Protein AF-A0A7W3PHT7-F1 (afdb_monomer)

InterPro domains:
  IPR056964 Putative phage holin 2 [PF23778] (18-101)

Organism: NCBI:txid145483

Foldseek 3Di:
DDDDPPPCVVVVVVVLVVLVVLLVVLVVCLVCCVPPPPCCVDQLSVLVSQLSVLSSLVSVLVSCCVVDPDDPPSVVSVVVSVVSNVVSVVSNVVSVVVVVVVVVVVPDPVVVVVVPPDDD

Secondary structure (DSSP, 8-state):
-----TTSHHHHHHHHHHHHHHHHHHHHHHHHHHHH-GGGGSHHHHHHHHHHHHHHHHHHHHHHHHHSPPPTTHHHHHHHHHHHHHHHHHHHHHHHHHHHHHHHTTSSHHHHHHTT----

Structure (mmCIF, N/CA/C/O backbone):
data_AF-A0A7W3PHT7-F1
#
_entry.id   AF-A0A7W3PHT7-F1
#
loop_
_atom_site.group_PDB
_atom_site.id
_atom_site.type_symbol
_atom_site.label_atom_id
_atom_site.label_alt_id
_atom_site.label_comp_id
_atom_site.label_asym_id
_atom_site.label_entity_id
_atom_site.label_seq_id
_atom_site.pdbx_PDB_ins_code
_atom_site.Cartn_x
_atom_site.Cartn_y
_atom_site.Cartn_z
_atom_site.occupancy
_atom_site.B_iso_or_equiv
_atom_site.auth_seq_id
_atom_site.auth_comp_id
_atom_site.auth_asym_id
_atom_site.auth_atom_id
_atom_site.pdbx_PDB_model_num
ATOM 1 N N . MET A 1 1 ? 11.887 0.910 -29.012 1.00 46.91 1 MET A N 1
ATOM 2 C CA . MET A 1 1 ? 12.385 2.202 -28.490 1.00 46.91 1 MET A CA 1
ATOM 3 C C . MET A 1 1 ? 11.554 3.315 -29.108 1.00 46.91 1 MET A C 1
ATOM 5 O O . MET A 1 1 ? 11.594 3.455 -30.322 1.00 46.91 1 MET A O 1
ATOM 9 N N . ARG A 1 2 ? 10.736 4.034 -28.326 1.00 51.41 2 ARG A N 1
ATOM 10 C CA . ARG A 1 2 ? 10.061 5.251 -28.812 1.00 51.41 2 ARG A CA 1
ATOM 11 C C . ARG A 1 2 ? 11.028 6.434 -28.652 1.00 51.41 2 ARG A C 1
ATOM 13 O O . ARG A 1 2 ? 11.671 6.505 -27.606 1.00 51.41 2 ARG A O 1
ATOM 20 N N . PRO A 1 3 ? 11.164 7.323 -29.649 1.00 52.59 3 PRO A N 1
ATOM 21 C CA . PRO A 1 3 ? 12.002 8.509 -29.520 1.00 52.59 3 PRO A CA 1
ATOM 22 C C . PRO A 1 3 ? 11.415 9.433 -28.446 1.00 52.59 3 PRO A C 1
ATOM 24 O O . PRO A 1 3 ? 10.227 9.754 -28.479 1.00 52.59 3 PRO A O 1
ATOM 27 N N . ILE A 1 4 ? 12.244 9.820 -27.476 1.00 58.16 4 ILE A N 1
ATOM 28 C CA . ILE A 1 4 ? 11.889 10.758 -26.409 1.00 58.16 4 ILE A CA 1
ATOM 29 C C . ILE A 1 4 ? 11.796 12.143 -27.055 1.00 58.16 4 ILE A C 1
ATOM 31 O O . ILE A 1 4 ? 12.811 12.719 -27.446 1.00 58.16 4 ILE A O 1
ATOM 35 N N . SER A 1 5 ? 10.580 12.666 -27.226 1.00 62.22 5 SER A N 1
ATOM 36 C CA . SER A 1 5 ? 10.400 14.078 -27.548 1.00 62.22 5 SER A CA 1
ATOM 37 C C . SER A 1 5 ? 10.647 14.882 -26.266 1.00 62.22 5 SER A C 1
ATOM 39 O O . SER A 1 5 ? 9.977 14.718 -25.247 1.00 62.22 5 SER A O 1
ATOM 41 N N . ASN A 1 6 ? 11.666 15.737 -26.295 1.00 62.44 6 ASN A N 1
ATOM 42 C CA . ASN A 1 6 ? 12.233 16.414 -25.121 1.00 62.44 6 ASN A CA 1
ATOM 43 C C . ASN A 1 6 ? 11.322 17.482 -24.472 1.00 62.44 6 ASN A C 1
ATOM 45 O O . ASN A 1 6 ? 11.776 18.234 -23.617 1.00 62.44 6 ASN A O 1
ATOM 49 N N . GLY A 1 7 ? 10.045 17.569 -24.858 1.00 56.09 7 GLY A N 1
ATOM 50 C CA . GLY A 1 7 ? 9.103 18.562 -24.331 1.00 56.09 7 GLY A CA 1
ATOM 51 C C . GLY A 1 7 ? 8.216 18.075 -23.180 1.00 56.09 7 GLY A C 1
ATOM 52 O O . GLY A 1 7 ? 7.674 18.904 -22.459 1.00 56.09 7 GLY A O 1
ATOM 53 N N . ILE A 1 8 ? 8.048 16.755 -22.998 1.00 58.44 8 ILE A N 1
ATOM 54 C CA . ILE A 1 8 ? 6.994 16.179 -22.126 1.00 58.44 8 ILE A CA 1
ATOM 55 C C . ILE A 1 8 ? 7.552 15.138 -21.130 1.00 58.44 8 ILE A C 1
ATOM 57 O O . ILE A 1 8 ? 6.819 14.576 -20.329 1.00 58.44 8 ILE A O 1
ATOM 61 N N . ALA A 1 9 ? 8.869 14.916 -21.088 1.00 62.84 9 ALA A N 1
ATOM 62 C CA . ALA A 1 9 ? 9.479 13.919 -20.198 1.00 62.84 9 ALA A CA 1
ATOM 63 C C . ALA A 1 9 ? 9.230 14.185 -18.694 1.00 62.84 9 ALA A C 1
ATOM 65 O O . ALA A 1 9 ? 9.163 13.254 -17.898 1.00 62.84 9 ALA A O 1
ATOM 66 N N . TRP A 1 10 ? 9.044 15.446 -18.290 1.00 60.38 10 TRP A N 1
ATOM 67 C CA . TRP A 1 10 ? 8.809 15.814 -16.888 1.00 60.38 10 TRP A CA 1
ATOM 68 C C . TRP A 1 10 ? 7.439 15.366 -16.357 1.00 60.38 10 TRP A C 1
ATOM 70 O O . TRP A 1 10 ? 7.315 15.111 -15.158 1.00 60.38 10 TRP A O 1
ATOM 80 N N . LEU A 1 11 ? 6.429 15.236 -17.231 1.00 68.50 11 LEU A N 1
ATOM 81 C CA . LEU A 1 11 ? 5.088 14.791 -16.830 1.00 68.50 11 LEU A CA 1
ATOM 82 C C . LEU A 1 11 ? 5.061 13.321 -16.401 1.00 68.50 11 LEU A C 1
ATOM 84 O O . LEU A 1 11 ? 4.212 12.958 -15.596 1.00 68.50 11 LEU A O 1
ATOM 88 N N . ASP A 1 12 ? 6.012 12.507 -16.862 1.00 70.00 12 ASP A N 1
ATOM 89 C CA . ASP A 1 12 ? 6.123 11.100 -16.463 1.00 70.00 12 ASP A CA 1
ATOM 90 C C . ASP A 1 12 ? 6.981 10.924 -15.198 1.00 70.00 12 ASP A C 1
ATOM 92 O O . ASP A 1 12 ? 6.752 10.025 -14.387 1.00 70.00 12 ASP A O 1
ATOM 96 N N . VAL A 1 13 ? 7.958 11.813 -14.986 1.00 74.06 13 VAL A N 1
ATOM 97 C CA . VAL A 1 13 ? 8.899 11.733 -13.857 1.00 74.06 13 VAL A CA 1
ATOM 98 C C . VAL A 1 13 ? 8.249 12.161 -12.542 1.00 74.06 13 VAL A C 1
ATOM 100 O O . VAL A 1 13 ? 8.457 11.508 -11.518 1.00 74.06 13 VAL A O 1
ATOM 103 N N . ILE A 1 14 ? 7.451 13.235 -12.553 1.00 80.50 14 ILE A N 1
ATOM 104 C CA . ILE A 1 14 ? 6.853 13.794 -11.329 1.00 80.50 14 ILE A CA 1
ATOM 105 C C . ILE A 1 14 ? 5.903 12.792 -10.647 1.00 80.50 14 ILE A C 1
ATOM 107 O O . ILE A 1 14 ? 6.105 12.513 -9.462 1.00 80.50 14 ILE A O 1
ATOM 111 N N . PRO A 1 15 ? 4.916 12.187 -11.340 1.00 81.44 15 PRO A N 1
ATOM 112 C CA . PRO A 1 15 ? 4.027 11.206 -10.724 1.00 81.44 15 PRO A CA 1
ATOM 113 C C . PRO A 1 15 ? 4.783 9.987 -10.196 1.00 81.44 15 PRO A C 1
ATOM 115 O O . PRO A 1 15 ? 4.428 9.458 -9.146 1.00 81.44 15 PRO A O 1
ATOM 118 N N . ASN A 1 16 ? 5.848 9.566 -10.884 1.00 78.00 16 ASN A N 1
ATOM 119 C CA . ASN A 1 16 ? 6.638 8.411 -10.474 1.00 78.00 16 ASN A CA 1
ATOM 120 C C . ASN A 1 16 ? 7.481 8.704 -9.221 1.00 78.00 16 ASN A C 1
ATOM 122 O O . ASN A 1 16 ? 7.561 7.874 -8.318 1.00 78.00 16 ASN A O 1
ATOM 126 N N . ALA A 1 17 ? 8.048 9.910 -9.117 1.00 81.88 17 ALA A N 1
ATOM 127 C CA . ALA A 1 17 ? 8.745 10.357 -7.913 1.00 81.88 17 ALA A CA 1
ATOM 128 C C . ALA A 1 17 ? 7.791 10.450 -6.710 1.00 81.88 17 ALA A C 1
ATOM 130 O O . ALA A 1 17 ? 8.128 9.988 -5.618 1.00 81.88 17 ALA A O 1
ATOM 131 N N . ILE A 1 18 ? 6.579 10.981 -6.917 1.00 86.94 18 ILE A N 1
ATOM 132 C CA . ILE A 1 18 ? 5.532 11.034 -5.886 1.00 86.94 18 ILE A CA 1
ATOM 133 C C . ILE A 1 18 ? 5.120 9.617 -5.465 1.00 86.94 18 ILE A C 1
ATOM 135 O O . ILE A 1 18 ? 5.052 9.332 -4.270 1.00 86.94 18 ILE A O 1
ATOM 139 N N . ALA A 1 19 ? 4.887 8.715 -6.422 1.00 82.12 19 ALA A N 1
ATOM 140 C CA . ALA A 1 19 ? 4.517 7.327 -6.148 1.00 82.12 19 ALA A CA 1
ATOM 141 C C . ALA A 1 19 ? 5.619 6.575 -5.386 1.00 82.12 19 ALA A C 1
ATOM 143 O O . ALA A 1 19 ? 5.323 5.872 -4.418 1.00 82.12 19 ALA A O 1
ATOM 144 N N . GLY A 1 20 ? 6.884 6.774 -5.765 1.00 83.62 20 GLY A N 1
ATOM 145 C CA . GLY A 1 20 ? 8.037 6.211 -5.066 1.00 83.62 20 GLY A CA 1
ATOM 146 C C . GLY A 1 20 ? 8.159 6.731 -3.631 1.00 83.62 20 GLY A C 1
ATOM 147 O O . GLY A 1 20 ? 8.303 5.939 -2.700 1.00 83.62 20 GLY A O 1
ATOM 148 N N . ALA A 1 21 ? 8.021 8.043 -3.421 1.00 87.06 21 ALA A N 1
ATOM 149 C CA . ALA A 1 21 ? 8.037 8.638 -2.082 1.00 87.06 21 ALA A CA 1
ATOM 150 C C . ALA A 1 21 ? 6.872 8.129 -1.214 1.00 87.06 21 ALA A C 1
ATOM 152 O O . ALA A 1 21 ? 7.077 7.753 -0.057 1.00 87.06 21 ALA A O 1
ATOM 153 N N . ALA A 1 22 ? 5.665 8.044 -1.783 1.00 86.94 22 ALA A N 1
ATOM 154 C CA . ALA A 1 22 ? 4.497 7.481 -1.113 1.00 86.94 22 ALA A CA 1
ATOM 155 C C . ALA A 1 22 ? 4.700 5.998 -0.761 1.00 86.94 22 ALA A C 1
ATOM 157 O O . ALA A 1 22 ? 4.315 5.571 0.326 1.00 86.94 22 ALA A O 1
ATOM 158 N N . CYS A 1 23 ? 5.354 5.223 -1.633 1.00 88.44 23 CYS A N 1
ATOM 159 C CA . CYS A 1 23 ? 5.707 3.832 -1.362 1.00 88.44 23 CYS A CA 1
ATOM 160 C C . CYS A 1 23 ? 6.626 3.719 -0.142 1.00 88.44 23 CYS A C 1
ATOM 162 O O . CYS A 1 23 ? 6.357 2.930 0.764 1.00 88.44 23 CYS A O 1
ATOM 164 N N . VAL A 1 24 ? 7.696 4.518 -0.101 1.00 90.50 24 VAL A N 1
ATOM 165 C CA . VAL A 1 24 ? 8.645 4.524 1.022 1.00 90.50 24 VAL A CA 1
ATOM 166 C C . VAL A 1 24 ? 7.940 4.925 2.315 1.00 90.50 24 VAL A C 1
ATOM 168 O O . VAL A 1 24 ? 8.076 4.234 3.323 1.00 90.50 24 VAL A O 1
ATOM 171 N N . ALA A 1 25 ? 7.129 5.985 2.283 1.00 90.81 25 ALA A N 1
ATOM 172 C CA . ALA A 1 25 ? 6.355 6.424 3.440 1.00 90.81 25 ALA A CA 1
ATOM 173 C C . ALA A 1 25 ? 5.375 5.343 3.929 1.00 90.81 25 ALA A C 1
ATOM 175 O O . ALA A 1 25 ? 5.277 5.111 5.133 1.00 90.81 25 ALA A O 1
ATOM 176 N N . ALA A 1 26 ? 4.695 4.639 3.019 1.00 88.38 26 ALA A N 1
ATOM 177 C CA . ALA A 1 26 ? 3.783 3.551 3.364 1.00 88.38 26 ALA A CA 1
ATOM 178 C C . ALA A 1 26 ? 4.519 2.355 3.994 1.00 88.38 26 ALA A C 1
ATOM 180 O O . ALA A 1 26 ? 4.053 1.809 4.994 1.00 88.38 26 ALA A O 1
ATOM 181 N N . ILE A 1 27 ? 5.691 1.979 3.472 1.00 89.50 27 ILE A N 1
ATOM 182 C CA . ILE A 1 27 ? 6.532 0.922 4.060 1.00 89.50 27 ILE A CA 1
ATOM 183 C C . ILE A 1 27 ? 6.994 1.326 5.462 1.00 89.50 27 ILE A C 1
ATOM 185 O O . ILE A 1 27 ? 6.848 0.547 6.405 1.00 89.50 27 ILE A O 1
ATOM 189 N N . LEU A 1 28 ? 7.507 2.550 5.619 1.00 91.88 28 LEU A N 1
ATOM 190 C CA . LEU A 1 28 ? 7.931 3.074 6.917 1.00 91.88 28 LEU A CA 1
ATOM 191 C C . LEU A 1 28 ? 6.771 3.104 7.910 1.00 91.88 28 LEU A C 1
ATOM 193 O O . LEU A 1 28 ? 6.934 2.657 9.044 1.00 91.88 28 LEU A O 1
ATOM 197 N N . PHE A 1 29 ? 5.592 3.555 7.476 1.00 91.00 29 PHE A N 1
ATOM 198 C CA . PHE A 1 29 ? 4.386 3.512 8.293 1.00 91.00 29 PHE A CA 1
ATOM 199 C C . PHE A 1 29 ? 4.099 2.089 8.760 1.00 91.00 29 PHE A C 1
ATOM 201 O O . PHE A 1 29 ? 3.924 1.884 9.955 1.00 91.00 29 PHE A O 1
ATOM 208 N N . VAL A 1 30 ? 4.093 1.096 7.864 1.00 89.94 30 VAL A N 1
ATOM 209 C CA . VAL A 1 30 ? 3.819 -0.297 8.245 1.00 89.94 30 VAL A CA 1
ATOM 210 C C . VAL A 1 30 ? 4.852 -0.810 9.247 1.00 89.94 30 VAL A C 1
ATOM 212 O O . VAL A 1 30 ? 4.462 -1.411 10.246 1.00 89.94 30 VAL A O 1
ATOM 215 N N . ILE A 1 31 ? 6.143 -0.549 9.032 1.00 90.38 31 ILE A N 1
ATOM 216 C CA . ILE A 1 31 ? 7.218 -0.996 9.933 1.00 90.38 31 ILE A CA 1
ATOM 217 C C . ILE A 1 31 ? 7.056 -0.368 11.321 1.00 90.38 31 ILE A C 1
ATOM 219 O O . ILE A 1 31 ? 7.071 -1.079 12.330 1.00 90.38 31 ILE A O 1
ATOM 223 N N . ILE A 1 32 ? 6.866 0.952 11.380 1.00 91.00 32 ILE A N 1
ATOM 224 C CA . ILE A 1 32 ? 6.714 1.692 12.637 1.00 91.00 32 ILE A CA 1
ATOM 225 C C . ILE A 1 32 ? 5.421 1.262 13.338 1.00 91.00 32 ILE A C 1
ATOM 227 O O . ILE A 1 32 ? 5.428 0.956 14.531 1.00 91.00 32 ILE A O 1
ATOM 231 N N . TYR A 1 33 ? 4.316 1.169 12.602 1.00 87.75 33 TYR A N 1
ATOM 232 C CA . TYR A 1 33 ? 3.014 0.783 13.135 1.00 87.75 33 TYR A CA 1
ATOM 233 C C . TYR A 1 33 ? 3.028 -0.652 13.675 1.00 87.75 33 TYR A C 1
ATOM 235 O O . TYR A 1 33 ? 2.547 -0.898 14.781 1.00 87.75 33 TYR A O 1
ATOM 243 N N . ALA A 1 34 ? 3.627 -1.595 12.945 1.00 87.06 34 ALA A N 1
ATOM 244 C CA . ALA A 1 34 ? 3.751 -2.984 13.380 1.00 87.06 34 ALA A CA 1
ATOM 245 C C . ALA A 1 34 ? 4.637 -3.128 14.628 1.00 87.06 34 ALA A C 1
ATOM 247 O O . ALA A 1 34 ? 4.340 -3.953 15.496 1.00 87.06 34 ALA A O 1
ATOM 248 N N . SER A 1 35 ? 5.693 -2.317 14.728 1.00 88.75 35 SER A N 1
ATOM 249 C CA . SER A 1 35 ? 6.671 -2.386 15.820 1.00 88.75 35 SER A CA 1
ATOM 250 C C . SER A 1 35 ? 6.178 -1.712 17.101 1.00 88.75 35 SER A C 1
ATOM 252 O O . SER A 1 35 ? 6.297 -2.286 18.182 1.00 88.75 35 SER A O 1
ATOM 254 N N . PHE A 1 36 ? 5.594 -0.517 16.995 1.00 86.75 36 PHE A N 1
ATOM 255 C CA . PHE A 1 36 ? 5.366 0.356 18.152 1.00 86.75 36 PHE A CA 1
ATOM 256 C C . PHE A 1 36 ? 3.889 0.566 18.501 1.00 86.75 36 PHE A C 1
ATOM 258 O O . PHE A 1 36 ? 3.574 0.912 19.640 1.00 86.75 36 PHE A O 1
ATOM 265 N N . SER A 1 37 ? 2.960 0.356 17.565 1.00 84.31 37 SER A N 1
ATOM 266 C CA . SER A 1 37 ? 1.552 0.672 17.811 1.00 84.31 37 SER A CA 1
ATOM 267 C C . SER A 1 37 ? 0.815 -0.472 18.504 1.00 84.31 37 SER 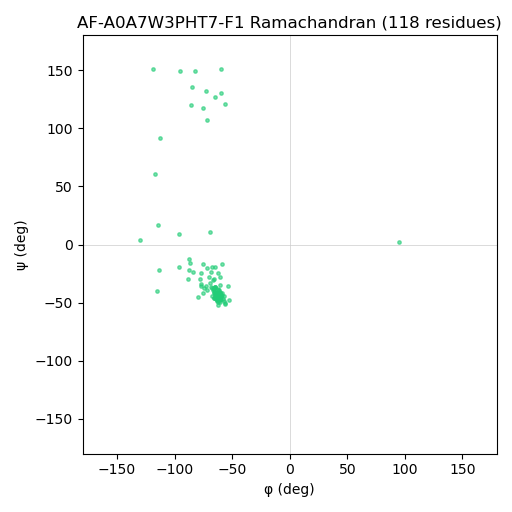A C 1
ATOM 269 O O . SER A 1 37 ? 0.658 -1.565 17.956 1.00 84.31 37 SER A O 1
ATOM 271 N N . ASN A 1 38 ? 0.268 -0.207 19.693 1.00 84.25 38 ASN A N 1
ATOM 272 C CA . ASN A 1 38 ? -0.638 -1.140 20.374 1.00 84.25 38 ASN A CA 1
ATOM 273 C C . ASN A 1 38 ? -1.981 -1.302 19.643 1.00 84.25 38 ASN A C 1
ATOM 275 O O . ASN A 1 38 ? -2.651 -2.321 19.821 1.00 84.25 38 ASN A O 1
ATOM 279 N N . TRP A 1 39 ? -2.354 -0.354 18.773 1.00 79.19 39 TRP A N 1
ATOM 280 C CA . TRP A 1 39 ? -3.593 -0.423 17.994 1.00 79.19 39 TRP A CA 1
ATOM 281 C C . TRP A 1 39 ? -3.621 -1.588 17.004 1.00 79.19 39 TRP A C 1
ATOM 283 O O . TRP A 1 39 ? -4.699 -2.062 16.669 1.00 79.19 39 TRP A O 1
ATOM 293 N N . ARG A 1 40 ? -2.473 -2.172 16.632 1.00 81.31 40 ARG A N 1
ATOM 294 C CA . ARG A 1 40 ? -2.437 -3.421 15.846 1.00 81.31 40 ARG A CA 1
ATOM 295 C C . ARG A 1 40 ? -3.138 -4.599 16.537 1.00 81.31 40 ARG A C 1
ATOM 297 O O . ARG A 1 40 ? -3.406 -5.620 15.910 1.00 81.31 40 ARG A O 1
ATOM 304 N N . LYS A 1 41 ? -3.396 -4.511 17.845 1.00 84.75 41 LYS A N 1
ATOM 305 C CA . LYS A 1 41 ? -4.125 -5.550 18.581 1.00 84.75 41 LYS A CA 1
ATOM 306 C C . LYS A 1 41 ? -5.631 -5.479 18.327 1.00 84.75 41 LYS A C 1
ATOM 308 O O . LYS A 1 41 ? -6.276 -6.522 18.420 1.00 84.75 41 LYS A O 1
ATOM 313 N N . THR A 1 42 ? -6.170 -4.320 17.948 1.00 87.75 42 THR A N 1
ATOM 314 C CA . THR A 1 42 ? -7.600 -4.143 17.665 1.00 87.75 42 THR A CA 1
ATOM 315 C C . THR A 1 42 ? -7.940 -4.598 16.243 1.00 87.75 42 THR A C 1
ATOM 317 O O . THR A 1 42 ? -7.109 -4.530 15.335 1.00 87.75 42 THR A O 1
ATOM 320 N N . SER A 1 43 ? -9.168 -5.082 16.037 1.00 83.31 43 SER A N 1
ATOM 321 C CA . SER A 1 43 ? -9.685 -5.450 14.708 1.00 83.31 43 SER A CA 1
ATOM 322 C C . SER A 1 43 ? -9.547 -4.324 13.656 1.00 83.31 43 SER A C 1
ATOM 324 O O . SER A 1 43 ? -8.988 -4.578 12.579 1.00 83.31 43 SER A O 1
ATOM 326 N N . PRO A 1 44 ? -9.940 -3.063 13.946 1.00 84.12 44 PRO A N 1
ATOM 327 C CA . PRO A 1 44 ? -9.769 -1.964 12.993 1.00 84.12 44 PRO A CA 1
ATOM 328 C C . PRO A 1 44 ? -8.302 -1.620 12.723 1.00 84.12 44 PRO A C 1
ATOM 330 O O . PRO A 1 44 ? -7.936 -1.393 11.570 1.00 84.12 44 PRO A O 1
ATOM 333 N N . GLY A 1 45 ? -7.434 -1.660 13.739 1.00 85.44 45 GLY A N 1
ATOM 334 C CA . GLY A 1 45 ? -6.009 -1.377 13.552 1.00 85.44 45 GLY A CA 1
ATOM 335 C C . GLY A 1 45 ? -5.303 -2.404 12.663 1.00 85.44 45 GLY A C 1
ATOM 336 O O . GLY A 1 45 ? -4.472 -2.036 11.832 1.00 85.44 45 GLY A O 1
ATOM 337 N N . ARG A 1 46 ? -5.674 -3.691 12.752 1.00 87.38 46 ARG A N 1
ATOM 338 C CA . ARG A 1 46 ? -5.169 -4.726 11.824 1.00 87.38 46 ARG A CA 1
ATOM 339 C C . ARG A 1 46 ? -5.635 -4.488 10.394 1.00 87.38 46 ARG A C 1
ATOM 341 O O . ARG A 1 46 ? -4.840 -4.622 9.467 1.00 87.38 46 ARG A O 1
ATOM 348 N N . SER A 1 47 ? -6.905 -4.132 10.219 1.00 86.94 47 SER A N 1
ATOM 349 C CA . SER A 1 47 ? -7.480 -3.875 8.894 1.00 86.94 47 SER A CA 1
ATOM 350 C C . SER A 1 47 ? -6.807 -2.680 8.217 1.00 86.94 47 SER A C 1
ATOM 352 O O . SER A 1 47 ? -6.437 -2.773 7.048 1.00 86.94 47 SER A O 1
ATOM 354 N N . LEU A 1 48 ? -6.538 -1.610 8.974 1.00 88.25 48 LEU A N 1
ATOM 355 C CA . LEU A 1 48 ? -5.754 -0.467 8.504 1.00 88.25 48 LEU A CA 1
ATOM 356 C C . LEU A 1 48 ? -4.333 -0.881 8.098 1.00 88.25 48 LEU A C 1
ATOM 358 O O . LEU A 1 48 ? -3.874 -0.522 7.017 1.00 88.25 48 LEU A O 1
ATOM 362 N N . MET A 1 49 ? -3.649 -1.675 8.928 1.00 89.88 49 MET A N 1
ATOM 363 C CA . MET A 1 49 ? -2.296 -2.152 8.628 1.00 89.88 49 MET A CA 1
ATOM 364 C C . MET A 1 49 ? -2.250 -2.955 7.320 1.00 89.88 49 MET A C 1
ATOM 366 O O . MET A 1 49 ? -1.363 -2.733 6.497 1.00 89.88 49 MET A O 1
ATOM 370 N N . TYR A 1 50 ? -3.217 -3.852 7.095 1.00 88.75 50 TYR A N 1
ATOM 371 C CA . TYR A 1 50 ? -3.308 -4.611 5.846 1.00 88.75 50 TYR A CA 1
ATOM 372 C C . TYR A 1 50 ? -3.609 -3.722 4.637 1.00 88.75 50 TYR A C 1
ATOM 374 O O . TYR A 1 50 ? -3.036 -3.951 3.574 1.00 88.75 50 TYR A O 1
ATOM 382 N N . ALA A 1 51 ? -4.453 -2.699 4.791 1.00 88.19 51 ALA A N 1
ATOM 383 C CA . ALA A 1 51 ? -4.745 -1.748 3.721 1.00 88.19 51 ALA A CA 1
ATOM 384 C C . ALA A 1 51 ? -3.499 -0.949 3.316 1.00 88.19 51 ALA A C 1
ATOM 386 O O . ALA A 1 51 ? -3.187 -0.870 2.129 1.00 88.19 51 ALA A O 1
ATOM 387 N N . VAL A 1 52 ? -2.741 -0.425 4.286 1.00 90.12 52 VAL A N 1
ATOM 388 C CA . VAL A 1 52 ? -1.515 0.335 3.990 1.00 90.12 52 VAL A CA 1
ATOM 389 C C . VAL A 1 52 ? -0.420 -0.568 3.418 1.00 90.12 52 VAL A C 1
ATOM 391 O O . VAL A 1 52 ? 0.278 -0.162 2.492 1.00 90.12 52 VAL A O 1
ATOM 394 N N . LEU A 1 53 ? -0.305 -1.813 3.889 1.00 90.06 53 LEU A N 1
ATOM 395 C CA . LEU A 1 53 ? 0.623 -2.789 3.311 1.00 90.06 53 LEU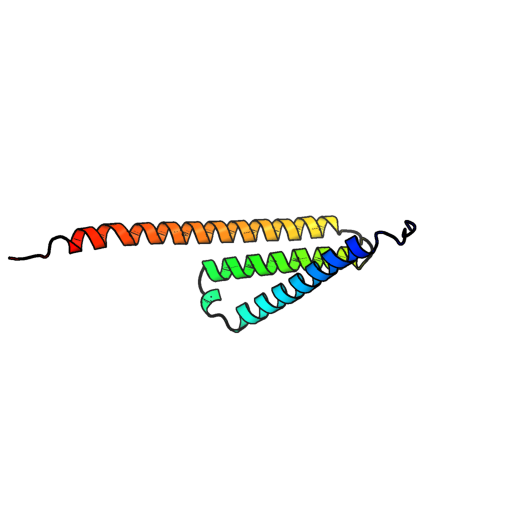 A CA 1
ATOM 396 C C . LEU A 1 53 ? 0.265 -3.129 1.855 1.00 90.06 53 LEU A C 1
ATOM 398 O O . LEU A 1 53 ? 1.147 -3.165 0.998 1.00 90.06 53 LEU A O 1
ATOM 402 N N . ALA A 1 54 ? -1.017 -3.349 1.556 1.00 89.75 54 ALA A N 1
ATOM 403 C CA . ALA A 1 54 ? -1.462 -3.616 0.191 1.00 89.75 54 ALA A CA 1
ATOM 404 C C . ALA A 1 54 ? -1.256 -2.397 -0.723 1.00 89.75 54 ALA A C 1
ATOM 406 O O . ALA A 1 54 ? -0.822 -2.546 -1.865 1.00 89.75 54 ALA A O 1
ATOM 407 N N . LEU A 1 55 ? -1.489 -1.186 -0.209 1.00 88.88 55 LEU A N 1
ATOM 408 C CA . LEU A 1 55 ? -1.200 0.057 -0.922 1.00 88.88 55 LEU A CA 1
ATOM 409 C C . LEU A 1 55 ? 0.300 0.202 -1.219 1.00 88.88 55 LEU A C 1
ATOM 411 O O . LEU A 1 55 ? 0.670 0.534 -2.344 1.00 88.88 55 LEU A O 1
ATOM 415 N N . ALA A 1 56 ? 1.165 -0.104 -0.248 1.00 89.00 56 ALA A N 1
ATOM 416 C CA . ALA A 1 56 ? 2.612 -0.110 -0.442 1.00 89.00 56 ALA A CA 1
ATOM 417 C C . ALA A 1 56 ? 3.030 -1.094 -1.548 1.00 89.00 56 ALA A C 1
ATOM 419 O O . ALA A 1 56 ? 3.847 -0.745 -2.395 1.00 89.00 56 ALA A O 1
ATOM 420 N N . ALA A 1 57 ? 2.431 -2.289 -1.597 1.00 87.25 57 ALA A N 1
ATOM 421 C CA . ALA A 1 57 ? 2.704 -3.271 -2.648 1.00 87.25 57 ALA A CA 1
ATOM 422 C C . ALA A 1 57 ? 2.291 -2.775 -4.047 1.00 87.25 57 ALA A C 1
ATOM 424 O O . ALA A 1 57 ? 3.045 -2.948 -5.006 1.00 87.25 57 ALA A O 1
ATOM 425 N N . VAL A 1 58 ? 1.133 -2.115 -4.169 1.00 88.50 58 VAL A N 1
ATOM 426 C CA . VAL A 1 58 ? 0.676 -1.500 -5.431 1.00 88.50 58 VAL A CA 1
ATOM 427 C C . VAL A 1 58 ? 1.636 -0.402 -5.884 1.00 88.50 58 VAL A C 1
ATOM 429 O O . VAL A 1 58 ? 2.035 -0.375 -7.050 1.00 88.50 58 VAL A O 1
ATOM 432 N N . LEU A 1 59 ? 2.032 0.488 -4.971 1.00 87.06 59 LEU A N 1
ATOM 433 C CA . LEU A 1 59 ? 2.954 1.582 -5.276 1.00 87.06 59 LEU A CA 1
ATOM 434 C C . LEU A 1 59 ? 4.343 1.058 -5.658 1.00 87.06 59 LEU A C 1
ATOM 436 O O . LEU A 1 59 ? 4.921 1.535 -6.636 1.00 87.06 59 LEU A O 1
ATOM 440 N N . ALA A 1 60 ? 4.846 0.043 -4.952 1.00 85.38 60 ALA A N 1
ATOM 441 C CA . ALA A 1 60 ? 6.107 -0.616 -5.277 1.00 85.38 60 ALA A CA 1
ATOM 442 C C . ALA A 1 60 ? 6.054 -1.248 -6.672 1.00 85.38 60 ALA A C 1
ATOM 444 O O . ALA A 1 60 ? 6.945 -1.012 -7.485 1.00 85.38 60 ALA A O 1
ATOM 445 N N . MET A 1 61 ? 4.989 -1.997 -6.978 1.00 87.12 61 MET A N 1
ATOM 446 C CA . MET A 1 61 ? 4.797 -2.625 -8.286 1.00 87.12 61 MET A CA 1
ATOM 447 C C . MET A 1 61 ? 4.754 -1.589 -9.413 1.00 87.12 61 MET A C 1
ATOM 449 O O . MET A 1 61 ? 5.441 -1.768 -10.417 1.00 87.12 61 MET A O 1
ATOM 453 N N . ASN A 1 62 ? 3.985 -0.506 -9.254 1.00 82.38 62 ASN A N 1
ATOM 454 C CA . ASN A 1 62 ? 3.914 0.553 -10.262 1.00 82.38 62 ASN A CA 1
ATOM 455 C C . ASN A 1 62 ? 5.273 1.233 -10.453 1.00 82.38 62 ASN A C 1
ATOM 457 O O . ASN A 1 62 ? 5.737 1.349 -11.583 1.00 82.38 62 ASN A O 1
ATOM 461 N N . THR A 1 63 ? 5.946 1.608 -9.364 1.00 80.50 63 THR A N 1
ATOM 462 C CA . THR A 1 63 ? 7.258 2.273 -9.430 1.00 80.50 63 THR A CA 1
ATOM 463 C C . THR A 1 63 ? 8.299 1.374 -10.108 1.00 80.50 63 THR A C 1
ATOM 465 O O . THR A 1 63 ? 9.035 1.824 -10.985 1.00 80.50 63 THR A O 1
ATOM 468 N N . LEU A 1 64 ? 8.324 0.080 -9.764 1.00 80.75 64 LEU A N 1
ATOM 469 C CA . LEU A 1 64 ? 9.206 -0.913 -10.383 1.00 80.75 64 LEU A CA 1
ATOM 470 C C . LEU A 1 64 ? 8.882 -1.125 -11.864 1.00 80.75 64 LEU A C 1
ATOM 472 O O . LEU A 1 64 ? 9.794 -1.221 -12.676 1.00 80.75 64 LEU A O 1
ATOM 476 N N . HIS A 1 65 ? 7.604 -1.175 -12.237 1.00 79.81 65 HIS A N 1
ATOM 477 C CA . HIS A 1 65 ? 7.203 -1.349 -13.632 1.00 79.81 65 HIS A CA 1
ATOM 478 C C . HIS A 1 65 ? 7.575 -0.153 -14.517 1.00 79.81 65 HIS A C 1
ATOM 480 O O . HIS A 1 65 ? 7.824 -0.332 -15.704 1.00 79.81 65 HIS A O 1
ATOM 486 N N . LEU A 1 66 ? 7.613 1.060 -13.961 1.00 73.62 66 LEU A N 1
ATOM 487 C CA . LEU A 1 66 ? 8.115 2.232 -14.679 1.00 73.62 66 LEU A CA 1
ATOM 488 C C . LEU A 1 66 ? 9.649 2.266 -14.745 1.00 73.62 66 LEU A C 1
ATOM 490 O O . LEU A 1 66 ? 10.204 2.720 -15.743 1.00 73.62 66 LEU A O 1
ATOM 494 N N . ALA A 1 67 ? 10.337 1.811 -13.694 1.00 75.56 67 ALA A N 1
ATOM 495 C CA . ALA A 1 67 ? 11.799 1.822 -13.630 1.00 75.56 67 ALA A CA 1
ATOM 496 C C . ALA A 1 67 ? 12.457 0.695 -14.447 1.00 75.56 67 ALA A C 1
ATOM 498 O O . ALA A 1 67 ? 13.571 0.860 -14.943 1.00 75.56 67 ALA A O 1
ATOM 499 N N . PHE A 1 68 ? 11.782 -0.447 -14.588 1.00 77.69 68 PHE A N 1
ATOM 500 C CA . PHE A 1 68 ? 12.298 -1.639 -15.254 1.00 77.69 68 PHE A CA 1
ATOM 501 C C . PHE A 1 68 ? 11.442 -2.016 -16.466 1.00 77.69 68 PHE A C 1
ATOM 503 O O . PHE A 1 68 ? 10.241 -1.773 -16.504 1.00 77.69 68 PHE A O 1
ATOM 510 N N . ALA A 1 69 ? 12.057 -2.650 -17.466 1.00 75.00 69 ALA A N 1
ATOM 511 C CA . ALA A 1 69 ? 11.322 -3.175 -18.613 1.00 75.00 69 ALA A CA 1
ATOM 512 C C . ALA A 1 69 ? 10.260 -4.210 -18.172 1.00 75.00 69 ALA A C 1
ATOM 514 O O . ALA A 1 69 ? 10.461 -4.906 -17.170 1.00 75.00 69 ALA A O 1
ATOM 515 N N . PRO A 1 70 ? 9.144 -4.350 -18.915 1.00 74.50 70 PRO A N 1
ATOM 516 C CA . PRO A 1 70 ? 8.134 -5.360 -18.623 1.00 74.50 70 PRO A CA 1
ATOM 517 C C . PRO A 1 70 ? 8.770 -6.753 -18.597 1.00 74.50 70 PRO A C 1
ATOM 519 O O . PRO A 1 70 ? 9.357 -7.201 -19.581 1.00 74.50 70 PR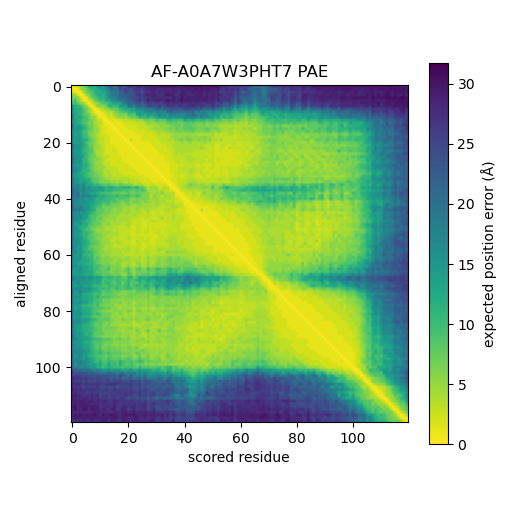O A O 1
ATOM 522 N N . TYR A 1 71 ? 8.650 -7.432 -17.459 1.00 75.25 71 TYR A N 1
ATOM 523 C CA . TYR A 1 71 ? 9.105 -8.805 -17.281 1.00 75.25 71 TYR A CA 1
ATOM 524 C C . TYR A 1 71 ? 7.944 -9.788 -17.517 1.00 75.25 71 TYR A C 1
ATOM 526 O O . TYR A 1 71 ? 6.778 -9.448 -17.273 1.00 75.25 71 TYR A O 1
ATOM 534 N N . PRO A 1 72 ? 8.227 -11.010 -18.007 1.00 81.31 72 PRO A N 1
ATOM 535 C CA . PRO A 1 72 ? 7.195 -12.018 -18.221 1.00 81.31 72 PRO A CA 1
ATOM 536 C C . PRO A 1 72 ? 6.482 -12.348 -16.903 1.00 81.31 72 PRO A C 1
ATOM 538 O O . PRO A 1 72 ? 7.120 -12.598 -15.885 1.00 81.31 72 PRO A 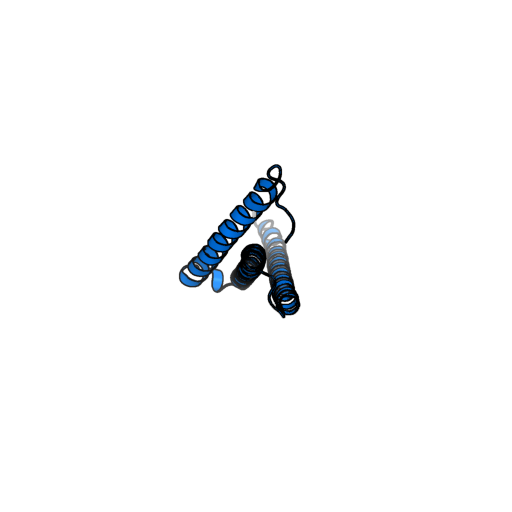O 1
ATOM 541 N N . GLY A 1 73 ? 5.147 -12.334 -16.927 1.00 81.81 73 GLY A N 1
ATOM 542 C CA . GLY A 1 73 ? 4.309 -12.622 -15.757 1.00 81.81 73 GLY A CA 1
ATOM 543 C C . GLY A 1 73 ? 3.831 -11.402 -14.960 1.00 81.81 73 GLY A C 1
ATOM 544 O O . GLY A 1 73 ? 3.109 -11.578 -13.980 1.00 81.81 73 GLY A O 1
ATOM 545 N N . VAL A 1 74 ? 4.156 -10.176 -15.388 1.00 83.31 74 VAL A N 1
ATOM 546 C CA . VAL A 1 74 ? 3.708 -8.935 -14.721 1.00 83.31 74 VAL A CA 1
ATOM 547 C C . VAL A 1 74 ? 2.186 -8.855 -14.531 1.00 83.31 74 VAL A C 1
ATOM 549 O O . VAL A 1 74 ? 1.723 -8.387 -13.496 1.00 83.31 74 VAL A O 1
ATOM 552 N N . GLU A 1 75 ? 1.398 -9.373 -15.474 1.00 85.38 75 GLU A N 1
ATOM 553 C CA . GLU A 1 75 ? -0.067 -9.359 -15.380 1.00 85.38 75 GLU A CA 1
ATOM 554 C C . GLU A 1 75 ? -0.587 -10.206 -14.210 1.00 85.38 75 GLU A C 1
ATOM 556 O O . GLU A 1 75 ? -1.501 -9.786 -13.503 1.00 85.38 75 GLU A O 1
ATOM 561 N N . PHE A 1 76 ? 0.048 -11.346 -13.915 1.00 86.56 76 PHE A N 1
ATOM 562 C CA . PHE A 1 76 ? -0.307 -12.157 -12.746 1.00 86.56 76 PHE A CA 1
ATOM 563 C C . PHE A 1 76 ? 0.008 -11.425 -11.439 1.00 86.56 76 PHE A C 1
ATOM 565 O O . PHE A 1 76 ? -0.792 -11.464 -10.503 1.00 86.56 76 PHE A O 1
ATOM 572 N N . VAL A 1 77 ? 1.140 -10.713 -11.389 1.00 84.94 77 VAL A N 1
ATOM 573 C CA . VAL A 1 77 ? 1.514 -9.890 -10.229 1.00 84.94 77 VAL A CA 1
ATOM 574 C C . VAL A 1 77 ? 0.502 -8.763 -10.029 1.00 84.94 77 VAL A C 1
ATOM 576 O O . VAL A 1 77 ? 0.021 -8.585 -8.911 1.00 84.94 77 VAL A O 1
ATOM 579 N N . ARG A 1 78 ? 0.100 -8.061 -11.099 1.00 85.69 78 ARG A N 1
ATOM 580 C CA . ARG A 1 78 ? -0.948 -7.027 -11.034 1.00 85.69 78 ARG A CA 1
ATOM 581 C C . ARG A 1 78 ? -2.247 -7.586 -10.474 1.00 85.69 78 ARG A C 1
ATOM 583 O O . ARG A 1 78 ? -2.789 -7.014 -9.532 1.00 85.69 78 ARG A O 1
ATOM 590 N N . ILE A 1 79 ? -2.729 -8.704 -11.016 1.00 88.62 79 ILE A N 1
ATOM 591 C CA . ILE A 1 79 ? -3.976 -9.335 -10.562 1.00 88.62 79 ILE A CA 1
ATOM 592 C C . ILE A 1 79 ? -3.889 -9.679 -9.072 1.00 88.62 79 ILE A C 1
ATOM 594 O O . ILE A 1 79 ? -4.802 -9.345 -8.316 1.00 88.62 79 ILE A O 1
ATOM 598 N N . ALA A 1 80 ? -2.789 -10.294 -8.631 1.00 87.69 80 ALA A N 1
ATOM 599 C CA . ALA A 1 80 ? -2.596 -10.665 -7.233 1.00 87.69 80 ALA A CA 1
ATOM 600 C C . ALA A 1 80 ? -2.563 -9.438 -6.306 1.00 87.69 80 ALA A C 1
ATOM 602 O O . ALA A 1 80 ? -3.260 -9.405 -5.289 1.00 87.69 80 ALA A O 1
ATOM 603 N N . VAL A 1 81 ? -1.797 -8.409 -6.675 1.00 88.31 81 VAL A N 1
ATOM 604 C CA . VAL A 1 81 ? -1.617 -7.190 -5.877 1.00 88.31 81 VAL A CA 1
ATOM 605 C C . VAL A 1 81 ? -2.915 -6.375 -5.800 1.00 88.31 81 VAL A C 1
ATOM 607 O O . VAL A 1 81 ? -3.311 -5.967 -4.706 1.00 88.31 81 VAL A O 1
ATOM 610 N N . TYR A 1 82 ? -3.634 -6.198 -6.913 1.00 89.12 82 TYR A N 1
ATOM 611 C CA . TYR A 1 82 ? -4.927 -5.503 -6.912 1.00 89.12 82 TYR A CA 1
ATOM 612 C C . TYR A 1 82 ? -6.014 -6.282 -6.171 1.00 89.12 82 TYR A C 1
ATOM 614 O O . TYR A 1 82 ? -6.803 -5.677 -5.446 1.00 89.12 82 TYR A O 1
ATOM 622 N N . SER A 1 83 ? -6.030 -7.613 -6.280 1.00 90.12 83 SER A N 1
ATOM 623 C CA . SER A 1 83 ? -6.952 -8.448 -5.499 1.00 90.12 83 SER A CA 1
ATOM 624 C C . SER A 1 83 ? -6.668 -8.328 -4.001 1.00 90.12 83 SER A C 1
ATOM 626 O O . SER A 1 83 ? -7.591 -8.178 -3.203 1.00 90.12 83 SER A O 1
ATOM 628 N N . GLY A 1 84 ? -5.389 -8.324 -3.612 1.00 86.44 84 GLY A N 1
ATOM 629 C CA . GLY A 1 84 ? -4.971 -8.094 -2.229 1.00 86.44 84 GLY A CA 1
ATOM 630 C C . GLY A 1 84 ? -5.415 -6.729 -1.700 1.00 86.44 84 GLY A C 1
ATOM 631 O O . GLY A 1 84 ? -5.967 -6.654 -0.600 1.00 86.44 84 GLY A O 1
ATOM 632 N N . LEU A 1 85 ? -5.247 -5.665 -2.496 1.00 88.69 85 LEU A N 1
ATOM 633 C CA . LEU A 1 85 ? -5.733 -4.326 -2.151 1.00 88.69 85 LEU A CA 1
ATOM 634 C C . LEU A 1 85 ? -7.255 -4.306 -1.980 1.00 88.69 85 LEU A C 1
ATOM 636 O O . LEU A 1 85 ? -7.742 -3.786 -0.977 1.00 88.69 85 LEU A O 1
ATOM 640 N N . LEU A 1 86 ? -7.999 -4.904 -2.912 1.00 90.62 86 LEU A N 1
ATOM 641 C CA . LEU A 1 86 ? -9.456 -4.988 -2.833 1.00 90.62 86 LEU A CA 1
ATOM 642 C C . LEU A 1 86 ? -9.902 -5.678 -1.538 1.00 90.62 86 LEU A C 1
ATOM 644 O O . LEU A 1 86 ? -10.725 -5.136 -0.802 1.00 90.62 86 LEU A O 1
ATOM 648 N N . ILE A 1 87 ? -9.317 -6.834 -1.214 1.00 90.88 87 ILE A N 1
ATOM 649 C CA . ILE A 1 87 ? -9.619 -7.573 0.020 1.00 90.88 87 ILE A CA 1
ATOM 650 C C . ILE A 1 87 ? -9.297 -6.726 1.258 1.00 90.88 87 ILE A C 1
ATOM 652 O O . ILE A 1 87 ? -10.070 -6.718 2.220 1.00 90.88 87 ILE A O 1
ATOM 656 N N . ALA A 1 88 ? -8.173 -6.007 1.254 1.00 88.00 88 ALA A N 1
ATOM 657 C CA . ALA A 1 88 ? -7.778 -5.164 2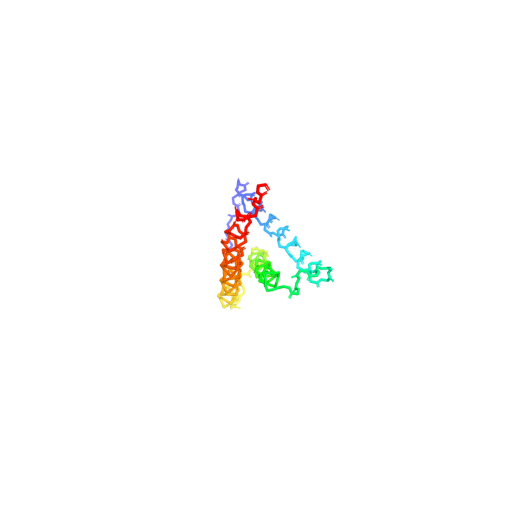.376 1.00 88.00 88 ALA A CA 1
ATOM 658 C C . ALA A 1 88 ? -8.744 -3.984 2.586 1.00 88.00 88 ALA A C 1
ATOM 660 O O . ALA A 1 88 ? -9.126 -3.707 3.725 1.00 88.00 88 ALA A O 1
ATOM 661 N N . ILE A 1 89 ? -9.201 -3.345 1.505 1.00 87.81 89 ILE A N 1
ATOM 662 C CA . ILE A 1 89 ? -10.220 -2.286 1.556 1.00 87.81 89 ILE A CA 1
ATOM 663 C C . ILE A 1 89 ? -11.551 -2.845 2.065 1.00 87.81 89 ILE A C 1
ATOM 665 O O . ILE A 1 89 ? -12.148 -2.260 2.964 1.00 87.81 89 ILE A O 1
ATOM 669 N N . VAL A 1 90 ? -11.997 -3.998 1.559 1.00 90.88 90 VAL A N 1
ATOM 670 C CA . VAL A 1 90 ? -13.234 -4.647 2.029 1.00 90.88 90 VAL A CA 1
ATOM 671 C C . VAL A 1 90 ? -13.167 -4.924 3.531 1.00 90.88 90 VAL A C 1
ATOM 673 O O . VAL A 1 90 ? -14.112 -4.619 4.256 1.00 90.88 90 VAL A O 1
ATOM 676 N N . ARG A 1 91 ? -12.035 -5.430 4.033 1.00 87.19 91 ARG A N 1
ATOM 677 C CA . ARG A 1 91 ? -11.826 -5.629 5.477 1.00 87.19 91 ARG A CA 1
ATOM 678 C C . ARG A 1 91 ? -11.904 -4.323 6.264 1.00 87.19 91 ARG A C 1
ATOM 680 O O . ARG A 1 91 ? -12.500 -4.310 7.337 1.00 87.19 91 ARG A O 1
ATOM 687 N N . LEU A 1 92 ? -11.337 -3.239 5.736 1.00 85.38 92 LEU A N 1
ATOM 688 C CA . LEU A 1 92 ? -11.403 -1.921 6.365 1.00 85.38 92 LEU A CA 1
ATOM 689 C C . LEU A 1 92 ? -12.845 -1.395 6.435 1.00 85.38 92 LEU A C 1
ATOM 691 O O . LEU A 1 92 ? -13.257 -0.904 7.483 1.00 85.38 92 LEU A O 1
ATOM 695 N N . VAL A 1 93 ? -13.626 -1.560 5.364 1.00 89.69 93 VAL A N 1
ATOM 696 C CA . VAL A 1 93 ? -15.050 -1.189 5.329 1.00 89.69 93 VAL A CA 1
ATOM 697 C C . VAL A 1 93 ? -15.854 -2.006 6.339 1.00 89.69 93 VAL A C 1
ATOM 699 O O . VAL A 1 93 ? -16.621 -1.434 7.106 1.00 89.69 93 VAL A O 1
ATOM 702 N N . ILE A 1 94 ? -15.648 -3.325 6.399 1.00 89.50 94 ILE A N 1
ATOM 703 C CA . ILE A 1 94 ? -16.325 -4.190 7.379 1.00 89.50 94 ILE A CA 1
ATOM 704 C C . ILE A 1 94 ? -15.978 -3.761 8.809 1.00 89.50 94 ILE A C 1
ATOM 706 O O . ILE A 1 94 ? -16.870 -3.664 9.649 1.00 89.50 94 ILE A O 1
ATOM 710 N N . ALA A 1 95 ? -14.704 -3.470 9.087 1.00 87.25 95 ALA A N 1
ATOM 711 C CA . ALA A 1 95 ? -14.279 -2.997 10.400 1.00 87.25 95 ALA A CA 1
ATOM 712 C C . ALA A 1 95 ? -14.929 -1.653 10.770 1.00 87.25 95 ALA A C 1
ATOM 714 O O . ALA A 1 95 ? -15.331 -1.473 11.916 1.00 87.25 95 ALA A O 1
ATOM 715 N N . LEU A 1 96 ? -15.071 -0.735 9.809 1.00 86.19 96 LEU A N 1
ATOM 716 C CA . LEU A 1 96 ? -15.747 0.546 10.017 1.00 86.19 96 LEU A CA 1
ATOM 717 C C . LEU A 1 96 ? -17.242 0.363 10.310 1.00 86.19 96 LEU A C 1
ATOM 719 O O . LEU A 1 96 ? -17.754 0.953 11.256 1.00 86.19 96 LEU A O 1
ATOM 723 N N . VAL A 1 97 ? -17.930 -0.479 9.534 1.00 88.31 97 VAL A N 1
ATOM 724 C CA . VAL A 1 97 ? -19.353 -0.789 9.749 1.00 88.31 97 VAL A CA 1
ATOM 725 C C . VAL A 1 97 ? -19.576 -1.430 11.118 1.00 88.31 97 VAL A C 1
ATOM 727 O O . VAL A 1 97 ? -20.557 -1.105 11.779 1.00 88.31 97 VAL A O 1
ATOM 730 N N . ALA A 1 98 ? -18.672 -2.306 11.563 1.00 86.75 98 ALA A N 1
ATOM 731 C CA . ALA A 1 98 ? -18.753 -2.910 12.891 1.00 86.75 98 ALA A CA 1
ATOM 732 C C . ALA A 1 98 ? -18.652 -1.855 14.006 1.00 86.75 98 ALA A C 1
ATOM 734 O O . ALA A 1 98 ? -19.503 -1.829 14.886 1.00 86.75 98 ALA A O 1
ATOM 735 N N . ILE A 1 99 ? -17.683 -0.934 13.921 1.00 85.81 99 ILE A N 1
ATOM 736 C CA . ILE A 1 99 ? -17.541 0.158 14.902 1.00 85.81 99 ILE A CA 1
ATOM 737 C C . ILE A 1 99 ? -18.789 1.048 14.939 1.00 85.81 99 ILE A C 1
ATOM 739 O O . ILE A 1 99 ? -19.244 1.431 16.014 1.00 85.81 99 ILE A O 1
ATOM 743 N N . LEU A 1 100 ? -19.327 1.397 13.767 1.00 84.56 100 LEU A N 1
ATOM 744 C CA . LEU A 1 100 ? -20.510 2.253 13.669 1.00 84.56 100 LEU A CA 1
ATOM 745 C C . LEU A 1 100 ? -21.733 1.609 14.330 1.00 84.56 100 LEU A C 1
ATOM 747 O O . LEU A 1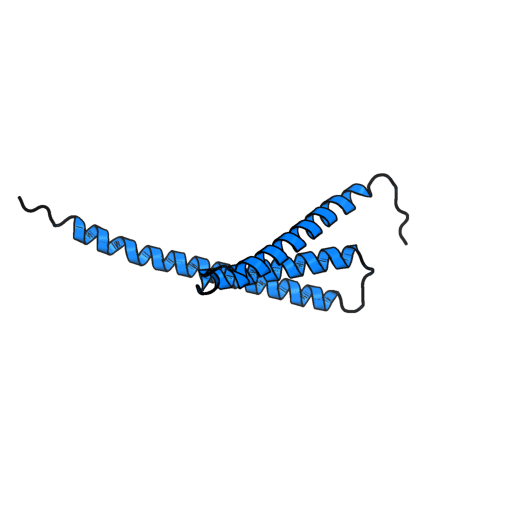 100 ? -22.436 2.289 15.068 1.00 84.56 100 LEU A O 1
ATOM 751 N N . ARG A 1 101 ? -21.944 0.303 14.122 1.00 84.81 101 ARG A N 1
ATOM 752 C CA . ARG A 1 101 ? -23.039 -0.446 14.759 1.00 84.81 101 ARG A CA 1
ATOM 753 C C . ARG A 1 101 ? -22.884 -0.520 16.275 1.00 84.81 101 ARG A C 1
ATOM 755 O O . ARG A 1 101 ? -23.831 -0.219 16.986 1.00 84.81 101 ARG A O 1
ATOM 762 N N . ASP A 1 102 ? -21.682 -0.832 16.757 1.00 78.06 102 ASP A N 1
ATOM 763 C CA . ASP A 1 102 ? -21.409 -0.915 18.198 1.00 78.06 102 ASP A CA 1
ATOM 764 C C . ASP A 1 102 ? -21.614 0.435 18.917 1.00 78.06 102 ASP A C 1
ATOM 766 O O . ASP A 1 102 ? -21.865 0.467 20.118 1.00 78.06 102 ASP A O 1
ATOM 770 N N . THR A 1 103 ? -21.503 1.560 18.201 1.00 69.94 103 THR A N 1
ATOM 771 C CA . THR A 1 103 ? -21.709 2.903 18.773 1.00 69.94 103 THR A CA 1
ATOM 772 C C . THR A 1 103 ? -23.196 3.232 18.952 1.00 69.94 103 THR A C 1
ATOM 774 O O . THR A 1 103 ? -23.560 3.891 19.921 1.00 69.94 103 THR A O 1
ATOM 777 N N . GLU A 1 104 ? -24.061 2.751 18.057 1.00 61.22 104 GLU A N 1
ATOM 778 C CA . GLU A 1 104 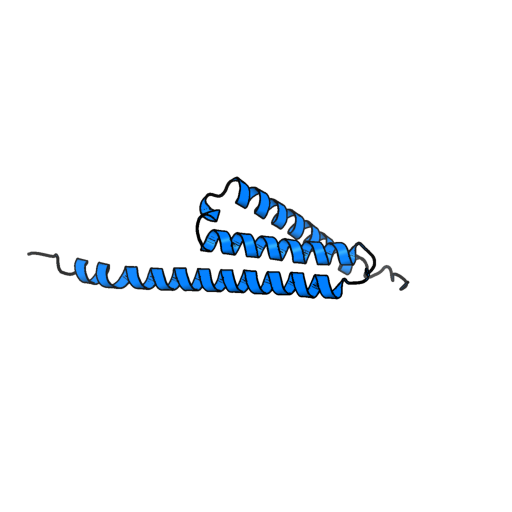? -25.508 3.015 18.087 1.00 61.22 104 GLU A CA 1
ATOM 779 C C . GLU A 1 104 ? -26.200 2.310 19.272 1.00 61.22 104 GLU A C 1
ATOM 781 O O . GLU A 1 104 ? -27.105 2.868 19.892 1.00 61.22 104 GLU A O 1
ATOM 786 N N . ASP A 1 105 ? -25.707 1.132 19.666 1.00 59.44 105 ASP A N 1
ATOM 787 C CA . ASP A 1 105 ? -26.244 0.354 20.794 1.00 59.44 105 ASP A CA 1
ATOM 788 C C . ASP A 1 105 ? -25.932 0.968 22.179 1.00 59.44 105 ASP A C 1
ATOM 790 O O . ASP A 1 105 ? -26.611 0.668 23.167 1.00 59.44 105 ASP A O 1
ATOM 794 N N . VAL A 1 106 ? -24.922 1.839 22.282 1.00 58.94 106 VAL A N 1
ATOM 795 C CA . VAL A 1 106 ? -24.467 2.424 23.562 1.00 58.94 106 VAL A CA 1
ATOM 796 C C . VAL A 1 106 ? -25.253 3.691 23.948 1.00 58.94 106 VAL A C 1
ATOM 798 O O . VAL A 1 106 ? -25.275 4.062 25.124 1.00 58.94 106 VAL A O 1
ATOM 801 N N . ASP A 1 107 ? -25.979 4.303 23.009 1.00 60.22 107 ASP A N 1
ATOM 802 C CA . ASP A 1 107 ? -26.471 5.685 23.139 1.00 60.22 107 ASP A CA 1
ATOM 803 C C . ASP A 1 107 ? -28.003 5.845 23.219 1.00 60.22 107 ASP A C 1
ATOM 805 O O . ASP A 1 107 ? -28.520 6.943 23.052 1.00 60.22 107 ASP A O 1
ATOM 809 N N . LEU A 1 108 ? -28.769 4.786 23.515 1.00 60.97 108 LEU A N 1
ATOM 810 C CA . LEU A 1 108 ? -30.238 4.897 23.652 1.00 60.97 108 LEU A CA 1
ATOM 811 C C . LEU A 1 108 ? -30.759 4.596 25.065 1.00 60.97 108 LEU A C 1
ATOM 813 O O . LEU A 1 108 ? -31.620 5.313 25.568 1.00 60.97 108 LEU A O 1
ATOM 817 N N . ASN A 1 109 ? -30.214 3.597 25.763 1.00 59.72 109 ASN A N 1
ATOM 818 C CA . ASN A 1 109 ? -30.694 3.232 27.107 1.00 59.72 109 ASN A CA 1
ATOM 819 C C . ASN A 1 109 ? -30.080 4.071 28.243 1.00 59.72 109 ASN A C 1
ATOM 821 O O . ASN A 1 109 ? -30.677 4.188 29.313 1.00 59.72 109 ASN A O 1
ATOM 825 N N . SER A 1 110 ? -28.903 4.665 28.032 1.00 62.72 110 SER A N 1
ATOM 826 C CA . SER A 1 110 ? -28.218 5.504 29.027 1.00 62.72 110 SER A CA 1
ATOM 827 C C . SER A 1 110 ? -28.898 6.868 29.209 1.00 62.72 110 SER A C 1
ATOM 829 O O . SER A 1 110 ? -29.004 7.347 30.338 1.00 62.72 110 SER A O 1
ATOM 831 N N . PHE A 1 111 ? -29.435 7.457 28.134 1.00 60.62 111 PHE A N 1
ATOM 832 C CA . PHE A 1 111 ? -30.177 8.721 28.195 1.00 60.62 111 PHE A CA 1
ATOM 833 C C . PHE A 1 111 ? -31.581 8.559 28.786 1.00 60.62 111 PHE A C 1
ATOM 835 O O . PHE A 1 111 ? -31.995 9.384 29.596 1.00 60.62 111 PHE A O 1
ATOM 842 N N . ILE A 1 112 ? -32.278 7.457 28.483 1.00 61.56 112 ILE A N 1
ATOM 843 C CA . ILE A 1 112 ? -33.630 7.187 29.009 1.00 61.56 112 ILE A CA 1
ATOM 844 C C . ILE A 1 112 ? -33.621 6.980 30.538 1.00 61.56 112 ILE A C 1
ATOM 846 O O . ILE A 1 112 ? -34.590 7.308 31.222 1.00 61.56 112 ILE A O 1
ATOM 850 N N . HIS A 1 113 ? -32.531 6.466 31.117 1.00 59.06 113 HIS A N 1
ATOM 851 C CA . HIS A 1 113 ? -32.431 6.250 32.568 1.00 59.06 113 HIS A CA 1
ATOM 852 C C . HIS A 1 113 ? -31.929 7.454 33.376 1.00 59.06 113 HIS A C 1
ATOM 854 O O . HIS A 1 113 ? -32.072 7.446 34.602 1.00 59.06 113 HIS A O 1
ATOM 860 N N . H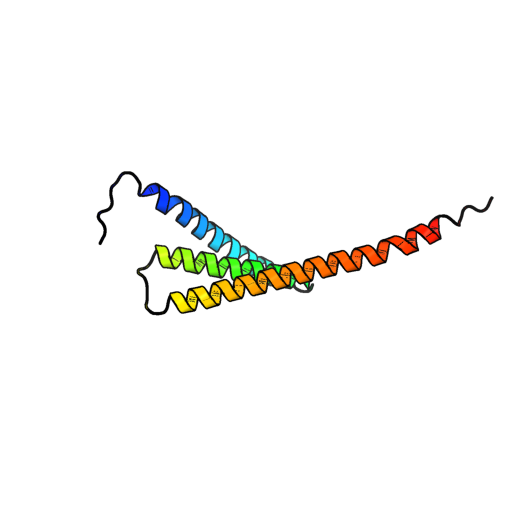IS A 1 114 ? -31.392 8.493 32.732 1.00 57.44 114 HIS A N 1
ATOM 861 C CA . HIS A 1 114 ? -30.960 9.709 33.427 1.00 57.44 114 HIS A CA 1
ATOM 862 C C . HIS A 1 114 ? -32.072 10.756 33.600 1.00 57.44 114 HIS A C 1
ATOM 864 O O . HIS A 1 114 ? -31.993 11.547 34.537 1.00 57.44 114 HIS A O 1
ATOM 870 N N . GLU A 1 115 ? -33.136 10.723 32.790 1.00 56.84 115 GLU A N 1
ATOM 871 C CA . GLU A 1 115 ? -34.250 11.686 32.880 1.00 56.84 115 GLU A CA 1
ATOM 872 C C . GLU A 1 115 ? -35.213 11.437 34.059 1.00 56.84 115 GLU A C 1
ATOM 874 O O . GLU A 1 115 ? -35.956 12.330 34.451 1.00 56.84 115 GLU A O 1
ATOM 879 N N . HIS A 1 116 ? -35.197 10.250 34.680 1.00 56.69 116 HIS A N 1
ATOM 880 C CA . HIS A 1 116 ? -36.160 9.894 35.735 1.00 56.69 116 HIS A CA 1
ATOM 881 C C . HIS A 1 116 ? -35.674 10.119 37.178 1.00 56.69 116 HIS A C 1
ATOM 883 O O . HIS A 1 116 ? -36.348 9.710 38.126 1.00 56.69 116 HIS A O 1
ATOM 889 N N . LYS A 1 117 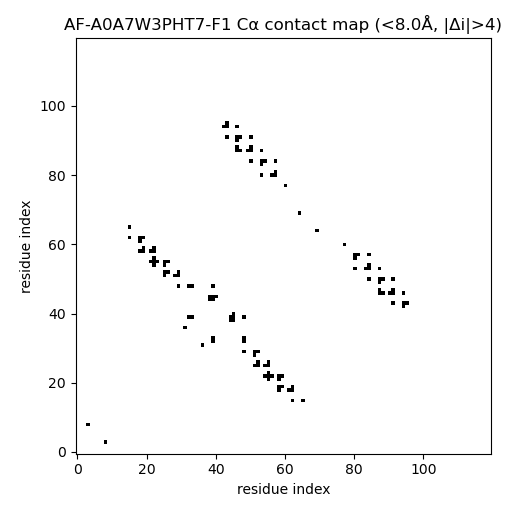? -34.521 10.772 37.373 1.00 54.09 117 LYS A N 1
ATOM 890 C CA . LYS A 1 117 ? -33.982 11.104 38.702 1.00 54.09 117 LYS A CA 1
ATOM 891 C C . LYS A 1 117 ? -33.884 12.615 38.934 1.00 54.09 117 LYS A C 1
ATOM 893 O O . LYS A 1 117 ? -32.815 13.116 39.254 1.00 54.09 117 LYS A O 1
ATOM 898 N N . GLU A 1 118 ? -35.013 13.311 38.877 1.00 56.59 118 GLU A N 1
ATOM 899 C CA . GLU A 1 118 ? -35.224 14.489 39.728 1.00 56.59 118 GLU A CA 1
ATOM 900 C C . GLU A 1 118 ? -36.333 14.180 40.745 1.00 56.59 118 GLU A C 1
ATOM 902 O O . GLU A 1 118 ? -37.520 14.325 40.444 1.00 56.59 118 GLU A O 1
ATOM 907 N N . PRO A 1 119 ? -35.985 13.678 41.944 1.00 58.50 119 PRO A N 1
ATOM 908 C CA . PRO A 1 119 ? -36.869 13.770 43.093 1.00 58.50 119 PRO A CA 1
ATOM 909 C C . PRO A 1 119 ? -36.903 15.218 43.606 1.00 58.50 119 PRO A C 1
ATOM 911 O O . PRO A 1 119 ? -35.862 15.857 43.755 1.00 58.50 119 PRO A O 1
ATOM 914 N N . GLN A 1 120 ? -38.136 15.675 43.831 1.00 53.03 120 GLN A N 1
ATOM 915 C CA . GLN A 1 120 ? -38.566 16.948 44.420 1.00 53.03 120 GLN A CA 1
ATOM 916 C C . GLN A 1 120 ? -37.879 17.292 45.745 1.00 53.03 120 GLN A C 1
ATOM 918 O O . GLN A 1 120 ? -37.592 16.353 46.525 1.00 53.03 120 GLN A O 1
#

Nearest PDB structures (foldseek):
  8t1v-assembly1_A  TM=6.154E-01  e=1.119E+00  Homo sapiens
  8wky-assembly1_A  TM=5.647E-01  e=6.344E+00  Homo sapiens

Mean predicted aligned error: 10.82 Å

Sequence (120 aa):
MRPISNGIAWLDVIPNAIAGAACVAAILFVIIYASFSNWRKTSPGRSLMYAVLALAAVLAMNTLHLAFAPYPGVEFVRIAVYSGLLIAIVRLVIALVAILRDTEDVDLNSFIHHEHKEPQ

pLDDT: mean 79.03, std 12.3, range [46.91, 91.88]

Solvent-accessible surface area (backbone atoms only — not comparable to full-atom values): 6776 Å² total; per-residue (Å²): 136,80,84,82,64,90,86,56,62,66,73,62,49,53,60,44,54,51,38,43,52,50,20,52,50,32,48,50,46,45,54,51,43,72,73,70,43,71,53,55,76,41,73,54,39,40,24,50,48,44,32,44,48,27,50,22,52,46,31,45,51,52,40,47,56,74,76,40,78,90,56,94,63,53,67,60,52,50,52,53,42,53,51,47,31,52,54,20,48,52,45,35,52,53,39,50,54,51,53,55,54,63,53,62,73,64,69,56,67,62,60,67,65,60,72,78,72,75,81,133

Radius of gyration: 22.98 Å; Cα contacts (8 Å, |Δi|>4): 65; chains: 1; bounding box: 51×31×74 Å